Protein AF-A0A9E2L7N4-F1 (afdb_monomer_lite)

Structure (mmCIF, N/CA/C/O backbone):
data_AF-A0A9E2L7N4-F1
#
_entry.id   AF-A0A9E2L7N4-F1
#
loop_
_atom_site.group_PDB
_atom_site.id
_atom_site.type_symbol
_atom_site.label_atom_id
_atom_site.label_alt_id
_atom_site.label_comp_id
_atom_site.label_asym_id
_atom_site.label_entity_id
_atom_site.label_seq_id
_atom_site.pdbx_PDB_ins_code
_atom_site.Cartn_x
_atom_site.Cartn_y
_atom_site.Cartn_z
_atom_site.occupancy
_atom_site.B_iso_or_equiv
_atom_site.auth_seq_id
_atom_site.auth_comp_id
_atom_site.auth_asym_id
_atom_site.auth_atom_id
_atom_site.pdbx_PDB_model_num
ATOM 1 N N . MET A 1 1 ? -21.473 -12.114 -13.656 1.00 60.25 1 MET A N 1
ATOM 2 C CA . MET A 1 1 ? -20.375 -12.349 -14.629 1.00 60.25 1 MET A CA 1
ATOM 3 C C . MET A 1 1 ? -20.035 -11.134 -15.503 1.00 60.25 1 MET A C 1
ATOM 5 O O . MET A 1 1 ? -18.890 -11.028 -15.912 1.00 60.25 1 MET A O 1
ATOM 9 N N . LYS A 1 2 ? -20.958 -10.183 -15.743 1.00 74.00 2 LYS A N 1
ATOM 10 C CA . LYS A 1 2 ? -20.709 -8.978 -16.569 1.00 74.00 2 LYS A CA 1
ATOM 11 C C . LYS A 1 2 ? -19.506 -8.130 -16.109 1.00 74.00 2 LYS A C 1
ATOM 13 O O . LYS A 1 2 ? -18.728 -7.698 -16.944 1.00 74.00 2 LYS A O 1
ATOM 18 N N . GLY A 1 3 ? -19.316 -7.953 -14.797 1.00 73.56 3 GLY A N 1
ATOM 19 C CA . GLY A 1 3 ? -18.206 -7.151 -14.255 1.00 73.56 3 GLY A CA 1
ATOM 20 C C . GLY A 1 3 ? -16.811 -7.726 -14.530 1.00 73.56 3 GLY A C 1
ATOM 21 O O . GLY A 1 3 ? -15.895 -6.978 -14.842 1.00 73.56 3 GLY A O 1
ATOM 22 N N . SER A 1 4 ? -16.655 -9.053 -14.505 1.00 84.44 4 SER A N 1
ATOM 23 C CA . SER A 1 4 ? -15.364 -9.699 -14.793 1.00 84.44 4 SER A CA 1
ATOM 24 C C . SER A 1 4 ? -14.969 -9.568 -16.269 1.00 84.44 4 SER A C 1
ATOM 26 O O . SER A 1 4 ? -13.796 -9.378 -16.578 1.00 84.44 4 SER A O 1
ATOM 28 N N . LEU A 1 5 ? -15.952 -9.566 -17.177 1.00 87.50 5 LEU A N 1
ATOM 29 C CA . LEU A 1 5 ? -15.721 -9.377 -18.610 1.00 87.50 5 LEU A CA 1
ATOM 30 C C . LEU A 1 5 ? -15.233 -7.957 -18.937 1.00 87.50 5 LEU A C 1
ATOM 32 O O . LEU A 1 5 ? -14.392 -7.787 -19.813 1.00 87.50 5 LEU A O 1
ATOM 36 N N . VAL A 1 6 ? -15.707 -6.951 -18.195 1.00 87.75 6 VAL A N 1
ATOM 37 C CA . VAL A 1 6 ? -15.219 -5.569 -18.316 1.00 87.75 6 VAL A CA 1
ATOM 38 C C . VAL A 1 6 ? -13.750 -5.478 -17.896 1.00 87.75 6 VAL A C 1
ATOM 40 O O . VAL A 1 6 ? -12.951 -4.904 -18.627 1.00 87.75 6 VAL A O 1
ATOM 43 N N . ILE A 1 7 ? -13.368 -6.101 -16.776 1.00 85.94 7 ILE A N 1
ATOM 44 C CA . ILE A 1 7 ? -11.972 -6.118 -16.302 1.00 85.94 7 ILE A CA 1
ATOM 45 C C . ILE A 1 7 ? -11.057 -6.797 -17.331 1.00 85.94 7 ILE A C 1
ATOM 47 O O . ILE A 1 7 ? -10.017 -6.248 -17.686 1.00 85.94 7 ILE A O 1
ATOM 51 N N . LEU A 1 8 ? -11.471 -7.953 -17.861 1.00 88.81 8 LEU A N 1
ATOM 52 C CA . LEU A 1 8 ? -10.739 -8.675 -18.908 1.00 88.81 8 LEU A CA 1
ATOM 53 C C . LEU A 1 8 ? -10.565 -7.846 -20.185 1.00 88.81 8 LEU A C 1
ATOM 55 O O . LEU A 1 8 ? -9.496 -7.877 -20.789 1.00 88.81 8 LEU A O 1
ATOM 59 N N . LEU A 1 9 ? -11.589 -7.088 -20.583 1.00 91.06 9 LEU A N 1
ATOM 60 C CA . LEU A 1 9 ? -11.519 -6.213 -21.750 1.00 91.06 9 LEU A CA 1
ATOM 61 C C . LEU A 1 9 ? -10.489 -5.094 -21.550 1.00 91.06 9 LEU A C 1
ATOM 63 O O . LEU A 1 9 ? -9.642 -4.891 -22.415 1.00 91.06 9 LEU A O 1
ATOM 67 N N . PHE A 1 10 ? -10.529 -4.394 -20.412 1.00 87.75 10 PHE A N 1
ATOM 68 C CA . PHE A 1 10 ? -9.550 -3.346 -20.100 1.00 87.75 10 PHE A CA 1
ATOM 69 C C . PHE A 1 10 ? -8.128 -3.902 -19.988 1.00 87.75 10 PHE A C 1
ATOM 71 O O . PHE A 1 10 ? -7.192 -3.273 -20.479 1.00 87.75 10 PHE A O 1
ATOM 78 N N . PHE A 1 11 ? -7.967 -5.098 -19.418 1.00 87.00 11 PHE A N 1
ATOM 79 C CA . PHE A 1 11 ? -6.682 -5.790 -19.376 1.00 87.00 11 PHE A CA 1
ATOM 80 C C . PHE A 1 11 ? -6.154 -6.094 -20.788 1.00 87.00 11 PHE A C 1
ATOM 82 O O . PHE A 1 11 ? -5.023 -5.737 -21.112 1.00 87.00 11 PHE A O 1
ATOM 89 N N . ALA A 1 12 ? -6.986 -6.673 -21.660 1.00 90.19 12 ALA A N 1
ATOM 90 C CA . ALA A 1 12 ? -6.610 -6.978 -23.041 1.00 90.19 12 ALA A CA 1
ATOM 91 C C . ALA A 1 12 ? -6.275 -5.715 -23.857 1.00 90.19 12 ALA A C 1
ATOM 93 O O . ALA A 1 12 ? -5.307 -5.712 -24.617 1.00 90.19 12 ALA A O 1
ATOM 94 N N . LEU A 1 13 ? -7.034 -4.628 -23.670 1.00 86.88 13 LEU A N 1
ATOM 95 C CA . LEU A 1 13 ? -6.749 -3.330 -24.287 1.00 86.88 13 LEU A CA 1
ATOM 96 C C . LEU A 1 13 ? -5.416 -2.748 -23.800 1.00 86.88 13 LEU A C 1
ATOM 98 O O . LEU A 1 13 ? -4.644 -2.257 -24.618 1.00 86.88 13 LEU A O 1
ATOM 102 N N . GLY A 1 14 ? -5.116 -2.843 -22.501 1.00 82.06 14 GLY A N 1
ATOM 103 C CA . GLY A 1 14 ? -3.838 -2.408 -21.932 1.00 82.06 14 GLY A CA 1
ATOM 104 C C . GLY A 1 14 ? -2.643 -3.157 -22.529 1.00 82.06 14 GLY A C 1
ATOM 105 O O . GLY A 1 14 ? -1.678 -2.527 -22.960 1.00 82.06 14 GLY A O 1
ATOM 106 N N . VAL A 1 15 ? -2.742 -4.487 -22.642 1.00 84.31 15 VAL A N 1
ATOM 107 C CA . VAL A 1 15 ? -1.716 -5.326 -23.290 1.00 84.31 15 VAL A CA 1
ATOM 108 C C . VAL A 1 15 ? -1.540 -4.946 -24.763 1.00 84.31 15 VAL A C 1
ATOM 110 O O . VAL A 1 15 ? -0.409 -4.799 -25.225 1.00 84.31 15 VAL A O 1
ATOM 113 N N . GLY A 1 16 ? -2.640 -4.729 -25.491 1.00 84.75 16 GLY A N 1
ATOM 114 C CA . GLY A 1 16 ? -2.599 -4.272 -26.881 1.00 84.75 16 GLY A CA 1
ATOM 115 C C . GLY A 1 16 ? -1.897 -2.920 -27.029 1.00 84.75 16 GLY A C 1
ATOM 116 O O . GLY A 1 16 ? -0.955 -2.797 -27.808 1.00 84.75 16 GLY A O 1
ATOM 117 N N . CYS A 1 17 ? -2.295 -1.917 -26.244 1.00 81.56 17 CYS A N 1
ATOM 118 C CA . CYS A 1 17 ? -1.688 -0.584 -26.266 1.00 81.56 17 CYS A CA 1
ATOM 119 C C . CYS A 1 17 ? -0.187 -0.602 -25.935 1.00 81.56 17 CYS A C 1
ATOM 121 O O . CYS A 1 17 ? 0.578 0.127 -26.569 1.00 81.56 17 CYS A O 1
ATOM 123 N N . GLY A 1 18 ? 0.233 -1.446 -24.985 1.00 7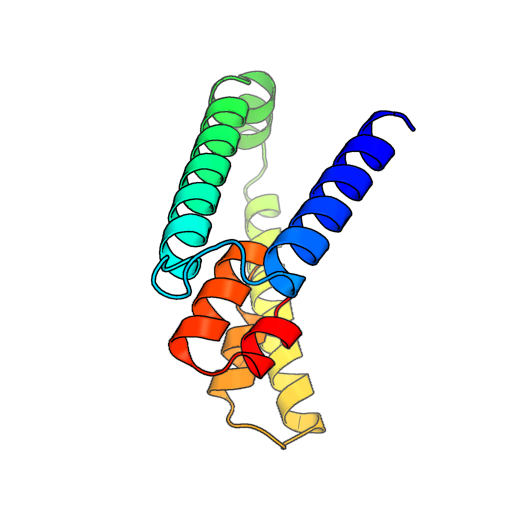5.31 18 GLY A N 1
ATOM 124 C CA . GLY A 1 18 ? 1.646 -1.666 -24.668 1.00 75.31 18 GLY A CA 1
ATOM 125 C C . GLY A 1 18 ? 2.414 -2.318 -25.820 1.00 75.31 18 GLY A C 1
ATOM 126 O O . GLY A 1 18 ? 3.489 -1.849 -26.180 1.00 75.31 18 GLY A O 1
ATOM 127 N N . HIS A 1 19 ? 1.842 -3.344 -26.459 1.00 78.94 19 HIS A N 1
ATOM 128 C CA . HIS A 1 19 ? 2.475 -4.049 -27.579 1.00 78.94 19 HIS A CA 1
ATOM 129 C C . HIS A 1 19 ? 2.695 -3.156 -28.808 1.00 78.94 19 HIS A C 1
ATOM 131 O O . HIS A 1 19 ? 3.740 -3.231 -29.449 1.00 78.94 19 HIS A O 1
ATOM 137 N N . PHE A 1 20 ? 1.739 -2.282 -29.127 1.00 77.75 20 PHE A N 1
ATOM 138 C CA . PHE A 1 20 ? 1.844 -1.377 -30.274 1.00 77.75 20 PHE A CA 1
ATOM 139 C C . PHE A 1 20 ? 2.702 -0.126 -30.007 1.00 77.75 20 PHE A C 1
ATOM 141 O O . PHE A 1 20 ? 2.776 0.731 -30.885 1.00 77.75 20 PHE A O 1
ATOM 148 N N . HIS A 1 21 ? 3.327 0.013 -28.823 1.00 68.19 21 HIS A N 1
ATOM 149 C CA . HIS A 1 21 ? 4.073 1.221 -28.420 1.00 68.19 21 HIS A CA 1
ATOM 150 C C . HIS A 1 21 ? 3.265 2.524 -28.652 1.00 68.19 21 HIS A C 1
ATOM 152 O O . HIS A 1 21 ? 3.820 3.583 -28.941 1.00 68.19 21 HIS A O 1
ATOM 158 N N . LEU A 1 22 ? 1.929 2.454 -28.537 1.00 60.03 22 LEU A N 1
ATOM 159 C CA . LEU A 1 22 ? 1.018 3.579 -28.809 1.00 60.03 22 LEU A CA 1
ATOM 160 C C . LEU A 1 22 ? 1.131 4.694 -27.757 1.00 60.03 22 LEU A C 1
ATOM 162 O O . LEU A 1 22 ? 0.753 5.835 -28.015 1.00 60.03 22 LEU A O 1
ATOM 166 N N . LEU A 1 23 ? 1.661 4.370 -26.577 1.00 60.91 23 LEU A N 1
ATOM 167 C CA . LEU A 1 23 ? 2.024 5.327 -25.540 1.00 60.91 23 LEU A CA 1
ATOM 168 C C . LEU A 1 23 ? 3.522 5.610 -25.649 1.00 60.91 23 LEU A C 1
ATOM 170 O O . LEU A 1 23 ? 4.344 4.706 -25.513 1.00 60.91 23 LEU A O 1
ATOM 174 N N . SER A 1 24 ? 3.874 6.873 -25.901 1.00 56.69 24 SER A N 1
ATOM 175 C CA . SER A 1 24 ? 5.266 7.326 -25.894 1.00 56.69 24 SER A CA 1
ATOM 176 C C . SER A 1 24 ? 5.928 6.896 -24.582 1.00 56.69 24 SER A C 1
ATOM 178 O O . SER A 1 24 ? 5.403 7.195 -23.510 1.00 56.69 24 SER A O 1
ATOM 180 N N . ALA A 1 25 ? 7.108 6.273 -24.653 1.00 56.47 25 ALA A N 1
ATOM 181 C CA . ALA A 1 25 ? 7.890 5.790 -23.504 1.00 56.47 25 ALA A CA 1
ATOM 182 C C . ALA A 1 25 ? 8.350 6.889 -22.510 1.00 56.47 25 ALA A C 1
ATOM 184 O O . ALA A 1 25 ? 9.162 6.631 -21.632 1.00 56.47 25 ALA A O 1
ATOM 185 N N . ASN A 1 26 ? 7.845 8.117 -22.659 1.00 57.00 26 ASN A N 1
ATOM 186 C CA . ASN A 1 26 ? 8.107 9.267 -21.797 1.00 57.00 26 ASN A CA 1
ATOM 187 C C . ASN A 1 26 ? 7.011 9.495 -20.743 1.00 57.00 26 ASN A C 1
ATOM 189 O O . ASN A 1 26 ? 7.129 10.426 -19.951 1.00 57.00 26 ASN A O 1
ATOM 193 N N . ILE A 1 27 ? 5.928 8.707 -20.739 1.00 63.09 27 ILE A N 1
ATOM 194 C CA . ILE A 1 27 ? 4.950 8.760 -19.648 1.00 63.09 27 ILE A CA 1
ATOM 195 C C . ILE A 1 27 ? 5.463 7.879 -18.514 1.00 63.09 27 ILE A C 1
ATOM 197 O O . ILE A 1 27 ? 5.552 6.660 -18.654 1.00 63.09 27 ILE A O 1
ATOM 201 N N . ASP A 1 28 ? 5.783 8.510 -17.389 1.00 68.44 28 ASP A N 1
ATOM 202 C CA . ASP A 1 28 ? 6.157 7.816 -16.165 1.00 68.44 28 ASP A CA 1
ATOM 203 C C . ASP A 1 28 ? 4.911 7.176 -15.527 1.00 68.44 28 ASP A C 1
ATOM 205 O O . ASP A 1 28 ? 4.185 7.776 -14.726 1.00 68.44 28 ASP A O 1
ATOM 209 N N . PHE A 1 29 ? 4.621 5.942 -15.945 1.00 71.19 29 PHE A N 1
ATOM 210 C CA . PHE A 1 29 ? 3.510 5.150 -15.419 1.00 71.19 29 PHE A CA 1
ATOM 211 C C . PHE A 1 29 ? 3.655 4.844 -13.927 1.00 71.19 29 PHE A C 1
ATOM 213 O O . PHE A 1 29 ? 2.646 4.536 -13.289 1.00 71.19 29 PHE A O 1
ATOM 220 N N . SER A 1 30 ? 4.862 4.946 -13.364 1.00 69.75 30 SER A N 1
ATOM 221 C CA . SER A 1 30 ? 5.096 4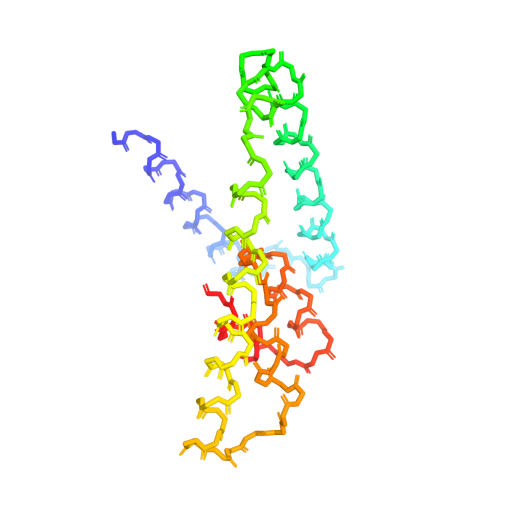.680 -11.948 1.00 69.75 30 SER A CA 1
ATOM 222 C C . SER A 1 30 ? 4.440 5.752 -11.083 1.00 69.75 30 SER A C 1
ATOM 224 O O . SER A 1 30 ? 3.597 5.449 -10.234 1.00 69.75 30 SER A O 1
ATOM 226 N N . GLN A 1 31 ? 4.680 7.029 -11.407 1.00 74.50 31 GLN A N 1
ATOM 227 C CA . GLN A 1 31 ? 4.017 8.142 -10.721 1.00 74.50 31 GLN A CA 1
ATOM 228 C C . GLN A 1 31 ? 2.503 8.151 -10.932 1.00 74.50 31 GLN A C 1
ATOM 230 O O . GLN A 1 31 ? 1.746 8.419 -9.996 1.00 74.50 31 GLN A O 1
ATOM 235 N N . ALA A 1 32 ? 2.043 7.828 -12.144 1.00 77.81 32 ALA A N 1
ATOM 236 C CA . ALA A 1 32 ? 0.614 7.730 -12.426 1.00 77.81 32 ALA A CA 1
ATOM 237 C C . ALA A 1 32 ? -0.051 6.621 -11.591 1.00 77.81 32 ALA A C 1
ATOM 239 O O . ALA A 1 32 ? -1.116 6.838 -11.012 1.00 77.81 32 ALA A O 1
ATOM 240 N N . SER A 1 33 ? 0.594 5.457 -11.474 1.00 79.94 33 SER A N 1
ATOM 241 C CA . SER A 1 33 ? 0.095 4.333 -10.675 1.00 79.94 33 SER A CA 1
ATOM 242 C C . SER A 1 33 ? 0.068 4.675 -9.188 1.00 79.94 33 SER A C 1
ATOM 244 O O . SER A 1 33 ? -0.947 4.443 -8.532 1.00 79.94 33 SER A O 1
ATOM 246 N N . TYR A 1 34 ? 1.126 5.304 -8.668 1.00 80.06 34 TYR A N 1
ATOM 247 C CA . TYR A 1 34 ? 1.175 5.774 -7.285 1.00 80.06 34 TYR A CA 1
ATOM 248 C C . TYR A 1 34 ? 0.038 6.762 -6.978 1.00 80.06 34 TYR A C 1
ATOM 250 O O . TYR A 1 34 ? -0.698 6.584 -6.007 1.00 80.06 34 TYR A O 1
ATOM 258 N N . ALA A 1 35 ? -0.184 7.753 -7.847 1.00 82.81 35 ALA A N 1
ATOM 259 C CA . ALA A 1 35 ? -1.265 8.723 -7.684 1.00 82.81 35 ALA A CA 1
ATOM 260 C C . ALA A 1 35 ? -2.656 8.061 -7.682 1.00 82.81 35 ALA A C 1
ATOM 262 O O . ALA A 1 35 ? -3.504 8.397 -6.850 1.00 82.81 35 ALA A O 1
ATOM 263 N N . VAL A 1 36 ? -2.888 7.091 -8.574 1.00 85.81 36 VAL A N 1
ATOM 264 C CA . VAL A 1 36 ? -4.142 6.321 -8.632 1.00 85.81 36 VAL A CA 1
ATOM 265 C C . VAL A 1 36 ? -4.329 5.486 -7.366 1.00 85.81 36 VAL A C 1
ATOM 267 O O . VAL A 1 36 ? -5.420 5.489 -6.798 1.00 85.81 36 VAL A O 1
ATOM 270 N N . LEU A 1 37 ? -3.283 4.816 -6.878 1.00 84.69 37 LEU A N 1
ATOM 271 C CA . LEU A 1 37 ? -3.330 4.048 -5.631 1.00 84.69 37 LEU A CA 1
ATOM 272 C C . LEU A 1 37 ? -3.673 4.946 -4.435 1.00 84.69 37 LEU A C 1
ATOM 274 O O . LEU A 1 37 ? -4.574 4.616 -3.663 1.00 84.69 37 LEU A O 1
ATOM 278 N N . CYS A 1 38 ? -3.036 6.115 -4.312 1.00 84.69 38 CYS A N 1
ATOM 279 C CA . CYS A 1 38 ? -3.369 7.094 -3.275 1.00 84.69 38 CYS A CA 1
ATOM 280 C C . CYS A 1 38 ? -4.830 7.560 -3.364 1.00 84.69 38 CYS A C 1
ATOM 282 O O . CYS A 1 38 ? -5.520 7.647 -2.342 1.00 84.69 38 CYS A O 1
ATOM 284 N N . ALA A 1 39 ? -5.328 7.829 -4.574 1.00 87.69 39 ALA A N 1
ATOM 285 C CA . ALA A 1 39 ? -6.723 8.197 -4.789 1.00 87.69 39 ALA A CA 1
ATOM 286 C C . ALA A 1 39 ? -7.676 7.067 -4.367 1.00 87.69 39 ALA A C 1
ATOM 288 O O . ALA A 1 39 ? -8.650 7.319 -3.660 1.00 87.69 39 ALA A O 1
ATOM 289 N N . LEU A 1 40 ? -7.364 5.815 -4.714 1.00 86.94 40 LEU A N 1
ATOM 290 C CA . LEU A 1 40 ? -8.157 4.648 -4.325 1.00 86.94 40 LEU A CA 1
ATOM 291 C C . LEU A 1 40 ? -8.185 4.452 -2.804 1.00 86.94 40 LEU A C 1
ATOM 293 O O . LEU A 1 40 ? -9.267 4.266 -2.249 1.00 86.94 40 LEU A O 1
ATOM 297 N N . ILE A 1 41 ? -7.043 4.561 -2.115 1.00 87.75 41 ILE A N 1
ATOM 298 C CA . ILE A 1 41 ? -6.975 4.481 -0.643 1.00 87.75 41 ILE A CA 1
ATOM 299 C C . ILE A 1 41 ? -7.821 5.593 -0.010 1.00 87.75 41 ILE A C 1
ATOM 301 O O . ILE A 1 41 ? -8.559 5.349 0.946 1.00 87.75 41 ILE A O 1
ATOM 305 N N . THR A 1 42 ? -7.786 6.798 -0.582 1.00 87.88 42 THR A N 1
ATOM 306 C CA . THR A 1 42 ? -8.617 7.924 -0.135 1.00 87.88 42 THR A CA 1
ATOM 307 C C . THR A 1 42 ? -10.107 7.635 -0.333 1.00 87.88 42 THR A C 1
ATOM 309 O O . THR A 1 42 ? -10.903 7.863 0.578 1.00 87.88 42 THR A O 1
ATOM 312 N N . CYS A 1 43 ? -10.502 7.081 -1.484 1.00 86.81 43 CYS A N 1
ATOM 313 C CA . CYS A 1 43 ? -11.884 6.679 -1.752 1.00 86.81 43 CYS A CA 1
ATOM 314 C C . CYS A 1 43 ? -12.367 5.588 -0.788 1.00 86.81 43 CYS A C 1
ATOM 316 O O . CYS A 1 43 ? -13.477 5.685 -0.265 1.00 86.81 43 CYS A O 1
ATOM 318 N N . VAL A 1 44 ? -11.538 4.578 -0.512 1.00 87.19 44 VAL A N 1
ATOM 319 C CA . VAL A 1 44 ? -11.849 3.529 0.470 1.00 87.19 44 VAL A CA 1
ATOM 320 C C . VAL A 1 44 ? -12.006 4.140 1.863 1.00 87.19 44 VAL A C 1
ATOM 322 O O . VAL A 1 44 ? -13.011 3.887 2.527 1.00 87.19 44 VAL A O 1
ATOM 325 N N . GLY A 1 45 ? -11.079 5.008 2.281 1.00 85.88 45 GLY A N 1
ATOM 326 C CA . GLY A 1 45 ? -11.153 5.720 3.558 1.00 85.88 45 GLY A CA 1
ATOM 327 C C . GLY A 1 45 ? -12.419 6.570 3.691 1.00 85.88 45 GLY A C 1
ATOM 328 O O . GLY A 1 45 ? -13.084 6.531 4.725 1.00 85.88 45 GLY A O 1
ATOM 329 N N . PHE A 1 46 ? -12.812 7.275 2.628 1.00 87.94 46 PHE A N 1
ATOM 330 C CA . PHE A 1 46 ? -14.054 8.047 2.588 1.00 87.94 46 PHE A CA 1
ATOM 331 C C . PHE A 1 46 ? -15.303 7.156 2.673 1.00 87.94 46 PHE A C 1
ATOM 333 O O . PHE A 1 46 ? -16.234 7.460 3.425 1.00 87.94 46 PHE A O 1
ATOM 340 N N . SER A 1 47 ? -15.321 6.033 1.949 1.00 85.19 47 SER A N 1
ATOM 341 C CA . SER A 1 47 ? -16.429 5.073 1.978 1.00 85.19 47 SER A CA 1
ATOM 342 C C . SER A 1 47 ? -16.618 4.473 3.373 1.00 85.19 47 SER A C 1
ATOM 344 O O . SER A 1 47 ? -17.744 4.405 3.862 1.00 85.19 47 SER A O 1
ATOM 346 N N . VAL A 1 48 ? -15.526 4.086 4.040 1.00 84.50 48 VAL A N 1
ATOM 347 C CA . VAL A 1 48 ? -15.560 3.555 5.413 1.00 84.50 48 VAL A CA 1
ATOM 348 C C . VAL A 1 48 ? -15.935 4.647 6.419 1.00 84.50 48 VAL A C 1
ATOM 350 O O . VAL A 1 48 ? -16.733 4.405 7.320 1.00 84.50 48 VAL A O 1
ATOM 353 N N . GLY A 1 49 ? -15.406 5.863 6.257 1.00 82.62 49 GLY A N 1
ATOM 354 C CA . GLY A 1 49 ? -15.689 6.998 7.140 1.00 82.62 49 GLY A CA 1
ATOM 355 C C . GLY A 1 49 ? -17.137 7.496 7.071 1.00 82.62 49 GLY A C 1
ATOM 356 O O . GLY A 1 49 ? -17.657 8.041 8.045 1.00 82.62 49 GLY A O 1
ATOM 357 N N . THR A 1 50 ? -17.809 7.289 5.939 1.00 84.44 50 THR A N 1
ATOM 358 C CA . THR A 1 50 ? -19.228 7.637 5.773 1.00 84.44 50 THR A CA 1
ATOM 359 C C . THR A 1 50 ? -20.150 6.592 6.414 1.00 84.44 50 THR A C 1
ATOM 361 O O . THR A 1 50 ? -21.245 6.928 6.876 1.00 84.44 50 THR A O 1
ATOM 364 N N . ASP A 1 51 ? -19.704 5.338 6.521 1.00 84.81 51 ASP A N 1
ATOM 365 C CA . ASP A 1 51 ? -20.472 4.260 7.134 1.00 84.81 51 ASP A CA 1
ATOM 366 C C . ASP A 1 51 ? -20.356 4.262 8.671 1.00 84.81 51 ASP A C 1
ATOM 368 O O . ASP A 1 51 ? -19.444 3.705 9.294 1.00 84.81 51 ASP A O 1
ATOM 372 N N . ARG A 1 52 ? -21.355 4.884 9.311 1.00 77.56 52 ARG A N 1
ATOM 373 C CA . ARG A 1 52 ? -21.455 4.972 10.774 1.00 77.56 52 ARG A CA 1
ATOM 374 C C . ARG A 1 52 ? -21.629 3.614 11.456 1.00 77.56 52 ARG A C 1
ATOM 376 O O . ARG A 1 52 ? -21.324 3.520 12.646 1.00 77.56 52 ARG A O 1
ATOM 383 N N . GLU A 1 53 ? -22.123 2.588 10.764 1.00 76.94 53 GLU A N 1
ATOM 384 C CA . GLU A 1 53 ? -22.266 1.248 11.336 1.00 76.94 53 GLU A CA 1
ATOM 385 C C . GLU A 1 53 ? -20.902 0.558 11.407 1.00 76.94 53 GLU A C 1
ATOM 387 O O . GLU A 1 53 ? -20.520 0.053 12.467 1.00 76.94 53 GLU A O 1
ATOM 392 N N . THR A 1 54 ? -20.116 0.651 10.333 1.00 72.31 54 THR A N 1
ATOM 393 C CA . THR A 1 54 ? -18.726 0.175 10.298 1.00 72.31 54 THR A CA 1
ATOM 394 C C . THR A 1 54 ? -17.855 0.898 11.329 1.00 72.31 54 THR A C 1
ATOM 396 O O . THR A 1 54 ? -17.139 0.248 12.090 1.00 72.31 54 THR A O 1
ATOM 399 N N . LEU A 1 55 ? -17.990 2.222 11.466 1.00 74.00 55 LEU A N 1
ATOM 400 C CA . LEU A 1 55 ? -17.304 3.011 12.501 1.00 74.00 55 LEU A CA 1
ATOM 401 C C . LEU A 1 55 ? -17.718 2.635 13.934 1.00 74.00 55 LEU A C 1
ATOM 403 O O . LEU A 1 55 ? -16.876 2.581 14.834 1.00 74.00 55 LEU A O 1
ATOM 407 N N . ARG A 1 56 ? -19.009 2.367 14.173 1.00 73.38 56 ARG A N 1
ATOM 408 C CA . ARG A 1 56 ? -19.495 1.901 15.484 1.00 73.38 56 ARG A CA 1
ATOM 409 C C . ARG A 1 56 ? -18.964 0.516 15.812 1.00 73.38 56 ARG A C 1
ATOM 411 O O . ARG A 1 56 ? -18.530 0.317 16.944 1.00 73.38 56 ARG A O 1
ATOM 418 N N . ARG A 1 57 ? -18.940 -0.399 14.834 1.00 70.62 57 ARG A N 1
ATOM 419 C CA . ARG A 1 57 ? -18.292 -1.707 14.976 1.00 70.62 57 ARG A CA 1
ATOM 420 C C . ARG A 1 57 ? -16.825 -1.515 15.339 1.00 70.62 57 ARG A C 1
ATOM 422 O O . ARG A 1 57 ? -16.447 -2.027 16.387 1.00 70.62 57 ARG A O 1
ATOM 429 N N . PHE A 1 58 ? -16.093 -0.668 14.599 1.00 69.38 58 PHE A N 1
ATOM 430 C CA . PHE A 1 58 ? -14.704 -0.254 14.875 1.00 69.38 58 PHE A CA 1
ATOM 431 C C . PHE A 1 58 ? -14.473 0.204 16.321 1.00 69.38 58 PHE A C 1
ATOM 433 O O . PHE A 1 58 ? -13.532 -0.230 16.976 1.00 69.38 58 PHE A O 1
ATOM 440 N N . ARG A 1 59 ? -15.370 1.039 16.850 1.00 66.69 59 ARG A N 1
ATOM 441 C CA . ARG A 1 59 ? -15.286 1.553 18.224 1.00 66.69 59 ARG A CA 1
ATOM 442 C C . ARG A 1 59 ? -15.722 0.544 19.294 1.00 66.69 59 ARG A C 1
ATOM 444 O O . ARG A 1 59 ? -15.293 0.653 20.437 1.00 66.69 59 ARG A O 1
ATOM 451 N N . SER A 1 60 ? -16.587 -0.406 18.942 1.00 66.50 60 SER A N 1
ATOM 452 C CA . SER A 1 60 ? -17.037 -1.488 19.830 1.00 66.50 60 SER A CA 1
ATOM 453 C C . SER A 1 60 ? -16.085 -2.686 19.866 1.00 66.50 60 SER A C 1
ATOM 455 O O . SER A 1 60 ? -16.291 -3.599 20.665 1.00 66.50 60 SER A O 1
ATOM 457 N N . LEU A 1 61 ? -15.044 -2.696 19.024 1.00 64.38 61 LEU A N 1
ATOM 458 C CA . LEU A 1 61 ? -14.013 -3.721 19.086 1.00 64.38 61 LEU A CA 1
ATOM 459 C C . LEU A 1 61 ? -13.272 -3.629 20.413 1.00 64.38 61 LEU A C 1
ATOM 461 O O . LEU A 1 61 ? -12.649 -2.624 20.748 1.00 64.38 61 LEU A O 1
ATOM 465 N N . SER A 1 62 ? -13.331 -4.724 21.163 1.00 68.50 62 SER A N 1
ATOM 466 C CA . SER A 1 62 ? -12.534 -4.900 22.367 1.00 68.50 62 SER A CA 1
ATOM 467 C C . SER A 1 62 ? -11.039 -4.733 22.048 1.00 68.50 62 SER A C 1
ATOM 469 O O . SER A 1 62 ? -10.601 -5.206 20.994 1.00 68.50 62 SER A O 1
ATOM 471 N N . PRO A 1 63 ? -10.225 -4.173 22.960 1.00 68.88 63 PRO A N 1
ATOM 472 C CA . PRO A 1 63 ? -8.776 -4.017 22.773 1.00 68.88 63 PRO A CA 1
ATOM 473 C C . PRO A 1 63 ? -8.041 -5.342 22.495 1.00 68.88 63 PRO A C 1
ATOM 475 O O . PRO A 1 63 ? -6.953 -5.342 21.930 1.00 68.88 63 PRO A O 1
ATOM 478 N N . SER A 1 64 ? -8.659 -6.487 22.805 1.00 68.44 64 SER A N 1
ATOM 479 C CA . SER A 1 64 ? -8.154 -7.812 22.432 1.00 68.44 64 SER A CA 1
ATOM 480 C C . SER A 1 64 ? -8.115 -8.045 20.911 1.00 68.44 64 SER A C 1
ATOM 482 O O . SER A 1 64 ? -7.208 -8.715 20.429 1.00 68.44 64 SER A O 1
ATOM 484 N N . LEU A 1 65 ? -9.006 -7.425 20.121 1.00 66.06 65 LEU A N 1
ATOM 485 C CA . LEU A 1 65 ? -8.923 -7.501 18.655 1.00 66.06 65 LEU A CA 1
ATOM 486 C C . LEU A 1 65 ? -7.874 -6.551 18.063 1.00 66.06 65 LEU A C 1
ATOM 488 O O . LEU A 1 65 ? -7.425 -6.785 16.949 1.00 66.06 65 LEU A O 1
ATOM 492 N N . ALA A 1 66 ? -7.431 -5.532 18.807 1.00 68.44 66 ALA A N 1
ATOM 493 C CA . ALA A 1 66 ? -6.276 -4.716 18.422 1.00 68.44 66 ALA A CA 1
ATOM 494 C C . ALA A 1 66 ? -4.942 -5.466 18.621 1.00 68.44 66 ALA A C 1
ATOM 496 O O . ALA A 1 66 ? -3.950 -5.145 17.973 1.00 68.44 66 ALA A O 1
ATOM 497 N N . LEU A 1 67 ? -4.922 -6.509 19.460 1.00 70.44 67 LEU A N 1
ATOM 498 C CA . LEU A 1 67 ? -3.778 -7.415 19.605 1.00 70.44 67 LEU A CA 1
ATOM 499 C C . LEU A 1 67 ? -3.657 -8.413 18.447 1.00 70.44 67 LEU A C 1
ATOM 501 O O . LEU A 1 67 ? -2.553 -8.876 18.182 1.00 70.44 67 LEU A O 1
ATOM 505 N N . LEU A 1 68 ? -4.745 -8.722 17.729 1.00 77.00 68 LEU A N 1
ATOM 506 C CA . LEU A 1 68 ? -4.703 -9.603 16.555 1.00 77.00 68 LEU A CA 1
ATOM 507 C C . LEU A 1 68 ? -3.774 -9.093 15.440 1.00 77.00 68 LEU A C 1
ATOM 509 O O . LEU A 1 68 ? -2.910 -9.864 15.026 1.00 77.00 68 LEU A O 1
ATOM 513 N N . PRO A 1 69 ? -3.887 -7.836 14.956 1.00 74.50 69 PRO A N 1
ATOM 514 C CA . PRO A 1 69 ? -2.968 -7.328 13.946 1.00 74.50 69 PRO A CA 1
ATOM 515 C C . PRO A 1 69 ? -1.539 -7.285 14.484 1.00 74.50 69 PRO A C 1
ATOM 517 O O . PRO A 1 69 ? -0.627 -7.660 13.765 1.00 74.50 69 PRO A O 1
ATOM 520 N N . PHE A 1 70 ? -1.322 -6.951 15.759 1.00 77.62 70 PHE A N 1
ATOM 521 C CA . PHE A 1 70 ? 0.024 -6.951 16.341 1.00 77.62 70 PHE A CA 1
ATOM 522 C C . PHE A 1 70 ? 0.644 -8.357 16.409 1.00 77.62 70 PHE A C 1
ATOM 524 O O . PHE A 1 70 ? 1.805 -8.554 16.058 1.00 77.62 70 PHE A O 1
ATOM 531 N N . CYS A 1 71 ? -0.144 -9.356 16.807 1.00 81.50 71 CYS A N 1
ATOM 532 C CA . CYS A 1 71 ? 0.273 -10.754 16.832 1.00 81.50 71 CYS A CA 1
ATOM 533 C C . CYS A 1 71 ? 0.524 -11.284 15.414 1.00 81.50 71 CYS A C 1
ATOM 535 O O . CYS A 1 71 ? 1.514 -11.970 15.181 1.00 81.50 71 CYS A O 1
ATOM 537 N N . SER A 1 72 ? -0.319 -10.901 14.450 1.00 80.50 72 SER A N 1
ATOM 538 C CA . SER A 1 72 ? -0.121 -11.224 13.036 1.00 80.50 72 SER A CA 1
ATOM 539 C C . SER A 1 72 ? 1.163 -10.602 12.497 1.00 80.50 72 SER A C 1
ATOM 541 O O . SER A 1 72 ? 1.917 -11.288 11.827 1.00 80.50 72 SER A O 1
ATOM 543 N N . ILE A 1 73 ? 1.446 -9.340 12.820 1.00 80.31 73 ILE A N 1
ATOM 544 C CA . ILE A 1 73 ? 2.674 -8.640 12.426 1.00 80.31 73 ILE A CA 1
ATOM 545 C C . ILE A 1 73 ? 3.907 -9.367 12.957 1.00 80.31 73 ILE A C 1
ATOM 547 O O . ILE A 1 73 ? 4.820 -9.683 12.195 1.00 80.31 73 ILE A O 1
ATOM 551 N N . LEU A 1 74 ? 3.921 -9.668 14.258 1.00 83.75 74 LEU A N 1
ATOM 552 C CA . LEU A 1 74 ? 5.018 -10.405 14.881 1.00 83.75 74 LEU A CA 1
ATOM 553 C C . LEU A 1 74 ? 5.157 -11.812 14.293 1.00 83.75 74 LEU A C 1
ATOM 555 O O . LEU A 1 74 ? 6.275 -12.261 14.059 1.00 83.75 74 LEU A O 1
ATOM 559 N N . GLY A 1 75 ? 4.040 -12.486 14.015 1.00 80.44 75 GLY A N 1
ATOM 560 C CA . GLY A 1 75 ? 4.011 -13.797 13.375 1.00 80.44 75 GLY A CA 1
ATOM 561 C C . GLY A 1 75 ? 4.580 -13.773 11.957 1.00 80.44 75 GLY A C 1
ATOM 562 O O . GLY A 1 75 ? 5.402 -14.623 11.627 1.00 80.44 75 GLY A O 1
ATOM 563 N N . THR A 1 76 ? 4.214 -12.784 11.139 1.00 81.06 76 THR A N 1
ATOM 564 C CA . THR A 1 76 ? 4.729 -12.641 9.769 1.00 81.06 76 THR A CA 1
ATOM 565 C C . THR A 1 76 ? 6.215 -12.291 9.767 1.00 81.06 76 THR A C 1
ATOM 567 O O . THR A 1 76 ? 6.966 -12.878 8.994 1.00 81.06 76 THR A O 1
ATOM 570 N N . LEU A 1 77 ? 6.671 -11.416 10.672 1.00 79.94 77 LEU A N 1
ATOM 571 C CA . LEU A 1 77 ? 8.095 -11.091 10.834 1.00 79.94 77 LEU A CA 1
ATOM 572 C C . LEU A 1 77 ? 8.914 -12.290 11.335 1.00 79.94 77 LEU A C 1
ATOM 574 O O . LEU A 1 77 ? 10.012 -12.547 10.849 1.00 79.94 77 LEU A O 1
ATOM 578 N N . ALA A 1 78 ? 8.384 -13.055 12.291 1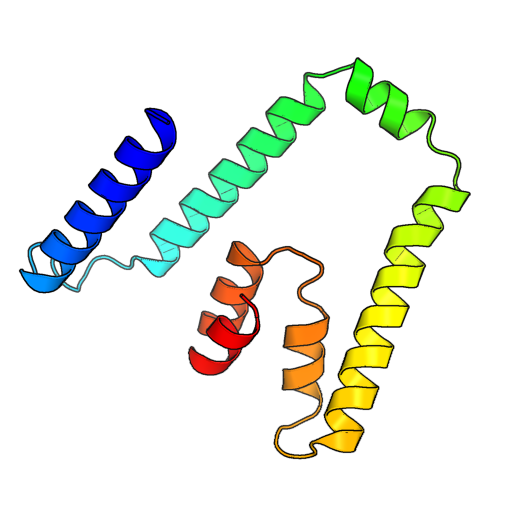.00 82.06 78 ALA A N 1
ATOM 579 C CA . ALA A 1 78 ? 9.029 -14.278 12.760 1.00 82.06 78 ALA A CA 1
ATOM 580 C C . ALA A 1 78 ? 9.052 -15.358 11.664 1.00 82.06 78 ALA A C 1
ATOM 582 O O . ALA A 1 78 ? 10.047 -16.064 11.508 1.00 82.06 78 ALA A O 1
ATOM 583 N N . GLY A 1 79 ? 7.979 -15.463 10.878 1.00 79.06 79 GLY A N 1
ATOM 584 C CA . GLY A 1 79 ? 7.873 -16.365 9.737 1.00 79.06 79 GLY A CA 1
ATOM 585 C C . GLY A 1 79 ? 8.851 -16.016 8.617 1.00 79.06 79 GLY A C 1
ATOM 586 O O . GLY A 1 79 ? 9.541 -16.908 8.128 1.00 79.06 79 GLY A O 1
ATOM 587 N N . SER A 1 80 ? 8.978 -14.737 8.251 1.00 77.31 80 SER A N 1
ATOM 588 C CA . SER A 1 80 ? 9.938 -14.288 7.235 1.00 77.31 80 SER A CA 1
ATOM 589 C C . SER A 1 80 ? 11.385 -14.485 7.690 1.00 77.31 80 SER A C 1
ATOM 591 O O . SER A 1 80 ? 12.220 -14.915 6.897 1.00 77.31 80 SER A O 1
ATOM 593 N N . LEU A 1 81 ? 11.673 -14.287 8.982 1.00 78.88 81 LEU A N 1
ATOM 594 C CA . LEU A 1 81 ? 12.975 -14.595 9.576 1.00 78.88 81 LEU A CA 1
ATOM 595 C C . LEU A 1 81 ? 13.281 -16.104 9.556 1.00 78.88 81 LEU A C 1
ATOM 597 O O . LEU A 1 81 ? 14.402 -16.506 9.250 1.00 78.88 81 LEU A O 1
ATOM 601 N N . CYS A 1 82 ? 12.287 -16.947 9.849 1.00 78.81 82 CYS A N 1
ATOM 602 C CA . CYS A 1 82 ? 12.419 -18.404 9.790 1.00 78.81 82 CYS A CA 1
ATOM 603 C C . CYS A 1 82 ? 12.639 -18.895 8.347 1.00 78.81 82 CYS A C 1
ATOM 605 O O . CYS A 1 82 ? 13.513 -19.724 8.098 1.00 78.81 82 CYS A O 1
ATOM 607 N N . ALA A 1 83 ? 11.906 -18.332 7.381 1.00 74.38 83 ALA A N 1
ATOM 608 C CA . ALA A 1 83 ? 12.080 -18.615 5.957 1.00 74.38 83 ALA A CA 1
ATOM 609 C C . ALA A 1 83 ? 13.467 -18.183 5.452 1.00 74.38 83 ALA A C 1
ATOM 611 O O . ALA A 1 83 ? 14.121 -18.938 4.731 1.00 74.38 83 ALA A O 1
ATOM 612 N N . TRP A 1 84 ? 13.955 -17.018 5.894 1.00 73.50 84 TRP A N 1
ATOM 613 C CA . TRP A 1 84 ? 15.321 -16.572 5.625 1.00 73.50 84 TRP A CA 1
ATOM 614 C C . TRP A 1 84 ? 16.361 -17.554 6.176 1.00 73.50 84 TRP A C 1
ATOM 616 O O . TRP A 1 84 ? 17.300 -17.899 5.462 1.00 73.50 84 TRP A O 1
ATOM 626 N N . LEU A 1 85 ? 16.174 -18.056 7.401 1.00 71.75 85 LEU A N 1
ATOM 627 C CA . LEU A 1 85 ? 17.087 -19.024 8.012 1.00 71.75 85 LEU A CA 1
ATOM 628 C C . LEU A 1 85 ? 17.122 -20.363 7.251 1.00 71.75 85 LEU A C 1
ATOM 630 O O . LEU A 1 85 ? 18.172 -20.999 7.194 1.00 71.75 85 LEU A O 1
ATOM 634 N N . LEU A 1 86 ? 15.999 -20.783 6.652 1.00 73.88 86 LEU A N 1
ATOM 635 C CA . LEU A 1 86 ? 15.928 -21.996 5.830 1.00 73.88 86 LEU A CA 1
ATOM 636 C C . LEU A 1 86 ? 16.532 -21.828 4.429 1.00 73.88 86 LEU A C 1
ATOM 638 O O . LEU A 1 86 ? 17.106 -22.784 3.912 1.00 73.88 86 LEU A O 1
ATOM 642 N N . MET A 1 87 ? 16.362 -20.664 3.790 1.00 67.50 87 MET A N 1
ATOM 643 C CA . MET A 1 87 ? 16.762 -20.464 2.390 1.00 67.50 87 MET A CA 1
ATOM 644 C C . MET A 1 87 ? 18.113 -19.752 2.223 1.00 67.50 87 MET A C 1
ATOM 646 O O . MET A 1 87 ? 18.854 -20.107 1.317 1.00 67.50 87 MET A O 1
ATOM 650 N N . GLY A 1 88 ? 18.486 -18.791 3.072 1.00 60.19 88 GLY A N 1
ATOM 651 C CA . GLY A 1 88 ? 19.840 -18.208 3.136 1.00 60.19 88 GLY A CA 1
ATOM 652 C C . GLY A 1 88 ? 20.375 -17.490 1.881 1.00 60.19 88 GLY A C 1
ATOM 653 O O . GLY A 1 88 ? 21.555 -17.152 1.850 1.00 60.19 88 GLY A O 1
ATOM 654 N N . ILE A 1 89 ? 19.554 -17.258 0.847 1.00 60.25 89 ILE A N 1
ATOM 655 C CA . ILE A 1 89 ? 20.019 -16.807 -0.487 1.00 60.25 89 ILE A CA 1
ATOM 656 C C . ILE A 1 89 ? 20.159 -15.274 -0.595 1.00 60.25 89 ILE A C 1
ATOM 658 O O . ILE A 1 89 ? 20.982 -14.782 -1.362 1.00 60.25 89 ILE A O 1
ATOM 662 N N . HIS A 1 90 ? 19.388 -14.505 0.182 1.00 65.38 90 HIS A N 1
ATOM 663 C CA . HIS A 1 90 ? 19.321 -13.037 0.091 1.00 65.38 90 HIS A CA 1
ATOM 664 C C . HIS A 1 90 ? 19.540 -12.363 1.456 1.00 65.38 90 HIS A C 1
ATOM 666 O O . HIS A 1 90 ? 19.296 -12.991 2.493 1.00 65.38 90 HIS A O 1
ATOM 672 N N . PRO A 1 91 ? 20.007 -11.099 1.496 1.00 72.56 91 PRO A N 1
ATOM 673 C CA . PRO A 1 91 ? 20.232 -10.386 2.747 1.00 72.56 91 PRO A CA 1
ATOM 674 C C . PRO A 1 91 ? 18.932 -10.236 3.546 1.00 72.56 91 PRO A C 1
ATOM 676 O O . PRO A 1 91 ? 17.844 -10.073 2.995 1.00 72.56 91 PRO A O 1
ATOM 679 N N . LEU A 1 92 ? 19.061 -10.258 4.875 1.00 66.00 92 LEU A N 1
ATOM 680 C CA . LEU A 1 92 ? 17.942 -10.233 5.824 1.00 66.00 92 LEU A CA 1
ATOM 681 C C . LEU A 1 92 ? 16.948 -9.084 5.566 1.00 66.00 92 LEU A C 1
ATOM 683 O O . LEU A 1 92 ? 15.744 -9.242 5.753 1.00 66.00 92 LEU A O 1
ATOM 687 N N . ALA A 1 93 ? 17.453 -7.937 5.105 1.00 66.38 93 ALA A N 1
ATOM 688 C CA . ALA A 1 93 ? 16.654 -6.752 4.817 1.00 66.38 93 ALA A CA 1
ATOM 689 C C . ALA A 1 93 ? 15.657 -6.939 3.658 1.00 66.38 93 ALA A C 1
ATOM 691 O O . ALA A 1 93 ? 14.657 -6.230 3.623 1.00 66.38 93 ALA A O 1
ATOM 692 N N . ASP A 1 94 ? 15.904 -7.858 2.721 1.00 66.25 94 ASP A N 1
ATOM 693 C CA . ASP A 1 94 ? 15.003 -8.109 1.586 1.00 66.25 94 ASP A CA 1
ATOM 694 C C . ASP A 1 94 ? 13.827 -8.991 2.018 1.00 66.25 94 ASP A C 1
ATOM 696 O O . ASP A 1 94 ? 12.674 -8.689 1.726 1.00 66.25 94 ASP A O 1
ATOM 700 N N . TRP A 1 95 ? 14.10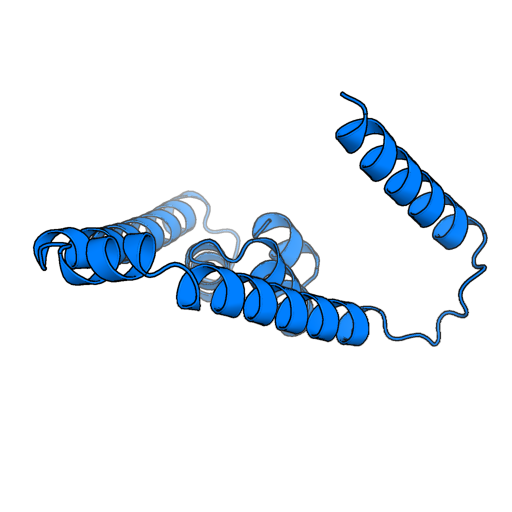2 -10.024 2.818 1.00 67.25 95 TRP A N 1
ATOM 701 C CA . TRP A 1 95 ? 13.075 -10.908 3.375 1.00 67.25 95 TRP A CA 1
ATOM 702 C C . TRP A 1 95 ? 12.199 -10.215 4.418 1.00 67.25 95 TRP A C 1
ATOM 704 O O . TRP A 1 95 ? 10.992 -10.455 4.468 1.00 67.25 95 TRP A O 1
ATOM 714 N N . LEU A 1 96 ? 12.779 -9.326 5.232 1.00 66.88 96 LEU A N 1
ATOM 715 C CA . LEU A 1 96 ? 11.991 -8.494 6.138 1.00 66.88 96 LEU A CA 1
ATOM 716 C C . LEU A 1 96 ? 11.152 -7.459 5.384 1.00 66.88 96 LEU A C 1
ATOM 718 O O . LEU A 1 96 ? 10.033 -7.204 5.812 1.00 66.88 96 LEU A O 1
ATOM 722 N N . ALA A 1 97 ? 11.653 -6.887 4.282 1.00 67.19 97 ALA A N 1
ATOM 723 C CA . ALA A 1 97 ? 10.880 -5.942 3.475 1.00 67.19 97 ALA A CA 1
ATOM 724 C C . ALA A 1 97 ? 9.643 -6.615 2.863 1.00 67.19 97 ALA A C 1
ATOM 726 O O . ALA A 1 97 ? 8.539 -6.108 3.028 1.00 67.19 97 ALA A O 1
ATOM 727 N N . VAL A 1 98 ? 9.810 -7.803 2.272 1.00 65.19 98 VAL A N 1
ATOM 728 C CA . VAL A 1 98 ? 8.696 -8.606 1.736 1.00 65.19 98 VAL A CA 1
ATOM 729 C C . VAL A 1 98 ? 7.748 -9.064 2.854 1.00 65.19 98 VAL A C 1
ATOM 731 O O . VAL A 1 98 ? 6.532 -8.983 2.724 1.00 65.19 98 VAL A O 1
ATOM 734 N N . GLY A 1 99 ? 8.281 -9.501 4.000 1.00 63.00 99 GLY A N 1
ATOM 735 C CA . GLY A 1 99 ? 7.466 -9.923 5.146 1.00 63.00 99 GLY A CA 1
ATOM 736 C C . GLY A 1 99 ? 6.744 -8.779 5.873 1.00 63.00 99 GLY A C 1
ATOM 737 O O . GLY A 1 99 ? 5.783 -9.024 6.600 1.00 63.00 99 GLY A O 1
ATOM 738 N N . SER A 1 100 ? 7.187 -7.533 5.689 1.00 65.94 100 SER A N 1
ATOM 739 C CA . SER A 1 100 ? 6.616 -6.337 6.322 1.00 65.94 100 SER A CA 1
ATOM 740 C C . SER A 1 100 ? 5.596 -5.609 5.437 1.00 65.94 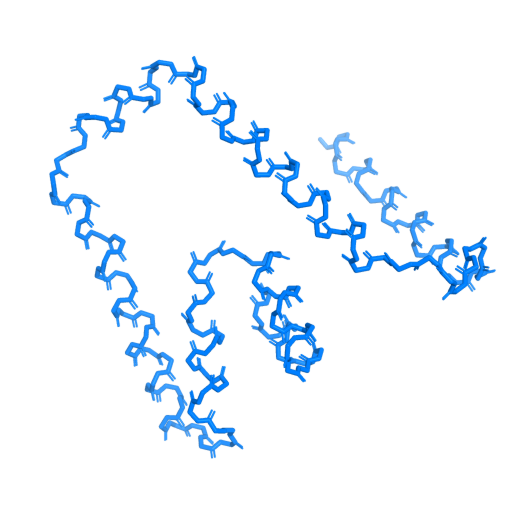100 SER A C 1
ATOM 742 O O . SER A 1 100 ? 5.125 -4.539 5.823 1.00 65.94 100 SER A O 1
ATOM 744 N N . ASP A 1 101 ? 5.218 -6.183 4.294 1.00 64.88 101 ASP A N 1
ATOM 745 C CA . ASP A 1 101 ? 4.237 -5.619 3.356 1.00 64.88 101 ASP A CA 1
ATOM 746 C C . ASP A 1 101 ? 2.844 -5.417 4.006 1.00 64.88 101 ASP A C 1
ATOM 748 O O . ASP A 1 101 ? 2.060 -4.548 3.627 1.00 64.88 101 ASP A O 1
ATOM 752 N N . MET A 1 102 ? 2.552 -6.180 5.071 1.00 62.59 102 MET A N 1
ATOM 753 C CA . MET A 1 102 ? 1.366 -6.037 5.937 1.00 62.59 102 MET A CA 1
ATOM 754 C C . MET A 1 102 ? 0.027 -5.912 5.187 1.00 62.59 102 MET A C 1
ATOM 756 O O . MET A 1 102 ? -0.927 -5.323 5.695 1.00 62.59 102 MET A O 1
ATOM 760 N N . GLY A 1 103 ? -0.068 -6.518 4.000 1.00 59.28 103 GLY A N 1
ATOM 761 C CA . GLY A 1 103 ? -1.303 -6.621 3.224 1.00 59.28 103 GLY A CA 1
ATOM 762 C C . GLY A 1 103 ? -1.560 -5.471 2.249 1.00 59.28 103 GLY A C 1
ATOM 763 O O . GLY A 1 103 ? -2.646 -5.417 1.671 1.00 59.28 103 GLY A O 1
ATOM 764 N N . TYR A 1 104 ? -0.595 -4.577 2.016 1.00 58.19 104 TYR A N 1
ATOM 765 C CA . TYR A 1 104 ? -0.675 -3.559 0.962 1.00 58.19 104 TYR A CA 1
ATOM 766 C C . TYR A 1 104 ? -0.077 -4.065 -0.359 1.00 58.19 104 TYR A C 1
ATOM 768 O O . TYR A 1 104 ? 0.691 -3.360 -1.011 1.00 58.19 104 TYR A O 1
ATOM 776 N N . TYR A 1 105 ? -0.536 -5.242 -0.799 1.00 65.38 105 TYR A N 1
ATOM 777 C CA . TYR A 1 105 ? -0.029 -6.008 -1.946 1.00 65.38 105 TYR A CA 1
ATOM 778 C C . TYR A 1 105 ? 0.281 -5.177 -3.196 1.00 65.38 105 TYR A C 1
ATOM 780 O O . TYR A 1 105 ? 1.260 -5.440 -3.875 1.00 65.38 105 TYR A O 1
ATOM 788 N N . SER A 1 106 ? -0.524 -4.163 -3.532 1.00 60.69 106 SER A N 1
ATOM 789 C CA . SER A 1 106 ? -0.311 -3.340 -4.738 1.00 60.69 106 SER A CA 1
ATOM 790 C C . SER A 1 106 ? 0.512 -2.069 -4.510 1.00 60.69 106 SER A C 1
ATOM 792 O O . SER A 1 106 ? 1.114 -1.568 -5.452 1.00 60.69 106 SER A O 1
ATOM 794 N N . LEU A 1 107 ? 0.521 -1.516 -3.293 1.00 59.47 107 LEU A N 1
ATOM 795 C CA . LEU A 1 107 ? 1.271 -0.290 -2.986 1.00 59.47 107 LEU A CA 1
ATOM 796 C C . LEU A 1 107 ? 2.690 -0.628 -2.528 1.00 59.47 107 LEU A C 1
ATOM 798 O O . LEU A 1 107 ? 3.647 0.005 -2.957 1.00 59.47 107 LEU A O 1
ATOM 802 N N . SER A 1 108 ? 2.831 -1.636 -1.675 1.00 57.59 108 SER A N 1
ATOM 803 C CA . SER A 1 108 ? 4.122 -2.044 -1.145 1.00 57.59 108 SER A CA 1
ATOM 804 C C . SER A 1 108 ? 4.941 -2.819 -2.184 1.00 57.59 108 SER A C 1
ATOM 806 O O . SER A 1 108 ? 6.125 -2.533 -2.309 1.00 57.59 108 SER A O 1
ATOM 808 N N . SER A 1 109 ? 4.338 -3.632 -3.064 1.00 58.38 109 SER A N 1
ATOM 809 C CA . SER A 1 109 ? 5.052 -4.179 -4.238 1.00 58.38 109 SER A CA 1
ATOM 810 C C . SER A 1 109 ? 5.576 -3.096 -5.188 1.00 58.38 109 SER A C 1
ATOM 812 O O . SER A 1 109 ? 6.704 -3.202 -5.670 1.00 58.38 109 SER A O 1
ATOM 814 N N . ALA A 1 110 ? 4.798 -2.030 -5.425 1.00 62.31 110 ALA A N 1
ATOM 815 C CA . ALA A 1 110 ? 5.219 -0.896 -6.246 1.00 62.31 110 ALA A CA 1
ATOM 816 C C . ALA A 1 110 ? 6.387 -0.135 -5.596 1.00 62.31 110 ALA A C 1
ATOM 818 O O . ALA A 1 110 ? 7.391 0.127 -6.252 1.00 62.31 110 ALA A O 1
ATOM 819 N N . LEU A 1 111 ? 6.302 0.143 -4.291 1.00 58.72 111 LEU A N 1
ATOM 820 C CA . LEU A 1 111 ? 7.372 0.811 -3.545 1.00 58.72 111 LEU A CA 1
ATOM 821 C C . LEU A 1 111 ? 8.635 -0.061 -3.442 1.00 58.72 111 LEU A C 1
ATOM 823 O O . LEU A 1 111 ? 9.735 0.428 -3.666 1.00 58.72 111 LEU A O 1
ATOM 827 N N . ILE A 1 112 ? 8.511 -1.358 -3.148 1.00 58.00 112 ILE A N 1
ATOM 828 C CA . ILE A 1 112 ? 9.648 -2.293 -3.090 1.00 58.00 112 ILE A CA 1
ATOM 829 C C . ILE A 1 112 ? 10.298 -2.441 -4.474 1.00 58.00 112 ILE A C 1
ATOM 831 O O . ILE A 1 112 ? 11.527 -2.482 -4.573 1.00 58.00 112 ILE A O 1
ATOM 835 N N . GLY A 1 113 ? 9.488 -2.476 -5.536 1.00 56.84 113 GLY A N 1
ATOM 836 C CA . GLY A 1 113 ? 9.952 -2.497 -6.921 1.00 56.84 113 GLY A CA 1
ATOM 837 C C . GLY A 1 113 ? 10.731 -1.241 -7.319 1.00 56.84 113 GLY A C 1
ATOM 838 O O . GLY A 1 113 ? 11.740 -1.365 -8.008 1.00 56.84 113 GLY A O 1
ATOM 839 N N . GLU A 1 114 ? 10.313 -0.057 -6.855 1.00 59.22 114 GLU A N 1
ATOM 840 C CA . GLU A 1 114 ? 11.045 1.200 -7.078 1.00 59.22 114 GLU A CA 1
ATOM 841 C C . GLU A 1 114 ? 12.323 1.315 -6.233 1.00 59.22 114 GLU A C 1
ATOM 843 O O . GLU A 1 114 ? 13.341 1.801 -6.724 1.00 59.22 114 GLU A O 1
ATOM 848 N N . TYR A 1 115 ? 12.291 0.890 -4.963 1.00 53.72 115 TYR A N 1
ATOM 849 C CA . TYR A 1 115 ? 13.400 1.107 -4.024 1.00 53.72 115 TYR A CA 1
ATOM 850 C C . TYR A 1 115 ? 14.514 0.056 -4.089 1.00 53.72 115 TYR A C 1
ATOM 852 O O . TYR A 1 115 ? 15.626 0.349 -3.639 1.00 53.72 115 TYR A O 1
ATOM 860 N N . LYS A 1 116 ? 14.247 -1.163 -4.577 1.00 56.69 116 LYS A N 1
ATOM 861 C CA . LYS A 1 116 ? 15.255 -2.235 -4.632 1.00 56.69 116 LYS A CA 1
ATOM 862 C C . LYS A 1 116 ? 15.354 -2.911 -5.992 1.00 56.69 116 LYS A C 1
ATOM 864 O O . LYS A 1 116 ? 16.347 -2.708 -6.674 1.00 56.69 116 LYS A O 1
ATOM 869 N N . ASP A 1 117 ? 14.366 -3.718 -6.367 1.00 53.78 117 ASP A N 1
ATOM 870 C CA . ASP A 1 117 ? 14.393 -4.493 -7.611 1.00 53.78 117 ASP A CA 1
ATOM 871 C C . ASP A 1 117 ? 12.984 -4.961 -7.992 1.00 53.78 117 ASP A C 1
ATOM 873 O O . ASP A 1 117 ? 12.210 -5.412 -7.143 1.00 53.78 117 ASP A O 1
ATOM 877 N N . ALA A 1 118 ? 12.673 -4.964 -9.291 1.00 58.59 118 ALA A N 1
ATOM 878 C CA . ALA A 1 118 ? 11.378 -5.416 -9.815 1.00 58.59 118 ALA A CA 1
ATOM 879 C C . ALA A 1 118 ? 11.055 -6.888 -9.469 1.00 58.59 118 ALA A C 1
ATOM 881 O O . ALA A 1 118 ? 9.887 -7.252 -9.344 1.00 58.59 118 ALA A O 1
ATOM 882 N N . MET A 1 119 ? 12.082 -7.726 -9.272 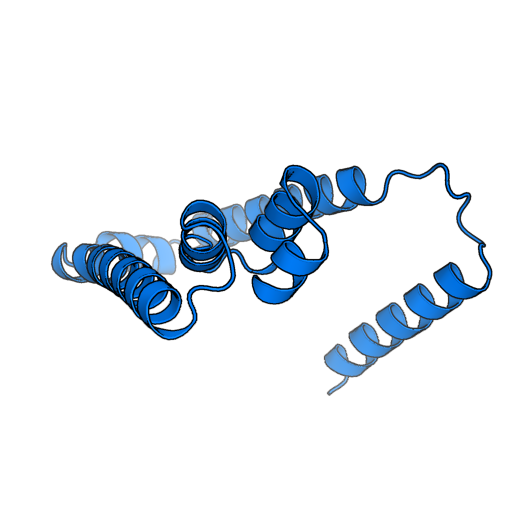1.00 56.41 119 MET A N 1
ATOM 883 C CA . MET A 1 119 ? 11.939 -9.113 -8.800 1.00 56.41 119 MET A CA 1
ATOM 884 C C . MET A 1 119 ? 11.490 -9.202 -7.334 1.00 56.41 119 MET A C 1
ATOM 886 O O . MET A 1 119 ? 10.742 -10.104 -6.979 1.00 56.41 119 MET A O 1
ATOM 890 N N . LEU A 1 120 ? 11.918 -8.274 -6.474 1.00 53.75 120 LEU A N 1
ATOM 891 C CA . LEU A 1 120 ? 11.467 -8.229 -5.079 1.00 53.75 120 LEU A CA 1
ATOM 892 C C . LEU A 1 120 ? 10.046 -7.662 -4.982 1.00 53.75 120 LEU A C 1
ATOM 894 O O . LEU A 1 120 ? 9.260 -8.127 -4.161 1.00 53.75 120 LEU A O 1
ATOM 898 N N . GLY A 1 121 ? 9.700 -6.722 -5.867 1.00 55.16 121 GLY A N 1
ATOM 899 C CA . GLY A 1 121 ? 8.334 -6.217 -6.006 1.00 55.16 121 GLY A CA 1
ATOM 900 C C . GLY A 1 121 ? 7.337 -7.295 -6.448 1.00 55.16 121 GLY A C 1
ATOM 901 O O . GLY A 1 121 ? 6.231 -7.343 -5.924 1.00 55.16 121 GLY A O 1
ATOM 902 N N . SER A 1 122 ? 7.716 -8.205 -7.355 1.00 57.22 122 SER A N 1
ATOM 903 C CA . SER A 1 122 ? 6.820 -9.285 -7.805 1.00 57.22 122 SER A CA 1
ATOM 904 C C . SER A 1 122 ? 6.630 -10.406 -6.779 1.00 57.22 122 SER A C 1
ATOM 906 O O . SER A 1 122 ? 5.562 -11.006 -6.749 1.00 57.22 122 SER A O 1
ATOM 908 N N . VAL A 1 123 ? 7.624 -10.677 -5.926 1.00 58.38 123 VAL A N 1
ATOM 909 C CA . VAL A 1 123 ? 7.511 -11.643 -4.812 1.00 58.38 123 VAL A CA 1
ATOM 910 C C . VAL A 1 123 ? 6.668 -11.086 -3.654 1.00 58.38 123 VAL A C 1
ATOM 912 O O . VAL A 1 123 ? 6.140 -11.855 -2.854 1.00 58.38 123 VAL A O 1
ATOM 915 N N . ALA A 1 124 ? 6.525 -9.761 -3.568 1.00 53.62 124 ALA A N 1
ATOM 916 C CA . ALA A 1 124 ? 5.673 -9.083 -2.592 1.00 53.62 124 ALA A CA 1
ATOM 917 C C . ALA A 1 124 ? 4.180 -9.004 -2.998 1.00 53.62 124 ALA A C 1
ATOM 919 O O . ALA A 1 124 ? 3.350 -8.621 -2.172 1.00 53.62 124 ALA A O 1
ATOM 920 N N . LEU A 1 125 ? 3.834 -9.360 -4.245 1.00 48.38 125 LEU A N 1
ATOM 921 C CA . LEU A 1 125 ? 2.456 -9.429 -4.761 1.00 48.38 125 LEU A CA 1
ATOM 922 C C . LEU A 1 125 ? 1.810 -10.792 -4.462 1.00 48.38 125 LEU A C 1
ATOM 924 O O . LEU A 1 125 ? 0.652 -10.790 -3.985 1.00 48.38 125 LEU A O 1
#

Foldseek 3Di:
DVVVVVVVVVVVVVVVCVVVCVDPPPDPVLVVLLVVVVVVVVVVVVVCVVDPVSVVVVVPDDCVVVVVLVVVLVVLQVVLVVVCVVPVPDDSVLSNLLSNCSPVLRNSLSVCCVPPNNVSSVSSD

Organism: NCBI:txid2838725

Radius of gyration: 19.15 Å; chains: 1; bounding box: 42×31×53 Å

pLDDT: mean 72.22, std 10.94, range [48.38, 91.06]

InterPro domains:
  IPR005642 Lysine exporter LysO [PF03956] (8-125)
  IPR005642 Lysine exporter LysO [PTHR35804] (2-125)

Sequence (125 aa):
MKGSLVILLFFALGVGCGHFHLLSANIDFSQASYAVLCALITCVGFSVGTDRETLRRFRSLSPSLALLPFCSILGTLAGSLCAWLLMGIHPLADWLAVGSDMGYYSLSSALIGEYKDAMLGSVAL

Secondary structure (DSSP, 8-state):
-HHHHHHHHHHHHHHHHHHTT-S-TTS-HHHHHHHHHHHHHHHHHHHHHH-HHHHHHHHHS-HHHHHHHHHHHHHHHHHHHHHHHHH--S-HHHHHHHHT-TT-HHHHHHHHHHHT-HHHHHHT-